Protein AF-A0A2N0B3L3-F1 (afdb_monomer)

InterPro domains:
  IPR001857 Large ribosomal subunit prote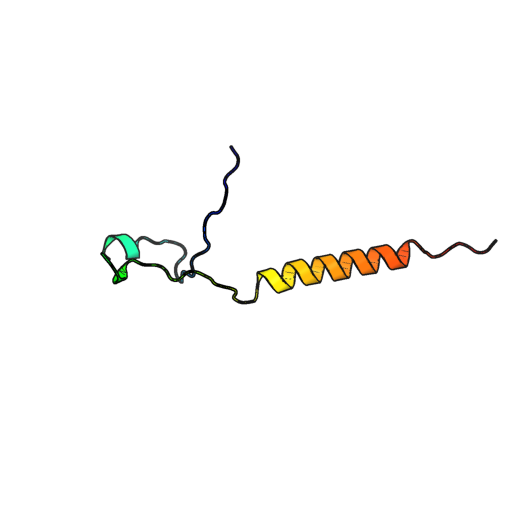in bL19 [PF01245] (2-31)
  IPR008991 Translation protein SH3-like domain superfamily [SSF50104] (2-35)
  IPR018257 Large ribosomal subunit protein bL1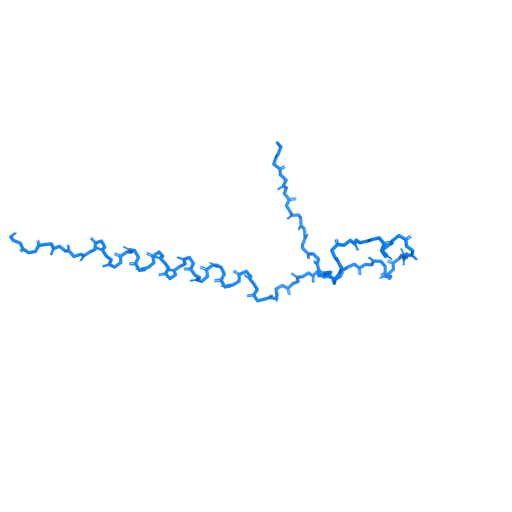9, conserved site [PS01015] (5-20)
  IPR038657 Large ribosomal subunit protein bL19 superfamily [G3DSA:2.30.30.790] (1-35)

pLDDT: mean 75.12, std 16.9, range [44.34, 96.25]

Structure (mmCIF, N/CA/C/O backbone):
data_AF-A0A2N0B3L3-F1
#
_entry.id   AF-A0A2N0B3L3-F1
#
loop_
_atom_site.group_PDB
_atom_site.id
_atom_site.type_symbol
_atom_site.label_atom_id
_atom_site.label_alt_id
_atom_site.label_comp_id
_atom_site.label_asym_id
_atom_site.label_entity_id
_atom_site.label_seq_id
_atom_site.pdbx_PDB_ins_code
_atom_site.Cartn_x
_atom_site.Cartn_y
_atom_site.Cartn_z
_atom_site.occupancy
_atom_site.B_iso_or_equiv
_atom_site.auth_seq_id
_atom_site.auth_comp_id
_atom_site.auth_asym_id
_atom_site.auth_atom_id
_atom_site.pdbx_PDB_model_num
ATOM 1 N N . ALA A 1 1 ? 8.767 13.757 -14.990 1.00 80.69 1 ALA A N 1
ATOM 2 C CA . ALA A 1 1 ? 9.416 13.059 -13.859 1.00 80.69 1 ALA A CA 1
ATOM 3 C C . ALA A 1 1 ? 9.156 11.560 -13.981 1.00 80.69 1 ALA A C 1
ATOM 5 O O . ALA A 1 1 ? 8.023 11.187 -14.265 1.00 80.69 1 ALA A O 1
ATOM 6 N N . LYS A 1 2 ? 10.180 10.713 -13.822 1.00 87.81 2 LYS A N 1
ATOM 7 C CA . LYS A 1 2 ? 10.046 9.247 -13.845 1.00 87.81 2 LYS A CA 1
ATOM 8 C C . LYS A 1 2 ? 9.792 8.759 -12.417 1.00 87.81 2 LYS A C 1
ATOM 10 O O . LYS A 1 2 ? 10.480 9.201 -11.504 1.00 87.81 2 LYS A O 1
ATOM 15 N N . ILE A 1 3 ? 8.797 7.896 -12.223 1.00 88.56 3 ILE A N 1
ATOM 16 C CA . ILE A 1 3 ? 8.464 7.328 -10.910 1.00 88.56 3 ILE A CA 1
ATOM 17 C C . ILE A 1 3 ? 8.913 5.874 -10.899 1.00 88.56 3 ILE A C 1
ATOM 19 O O . ILE A 1 3 ? 8.511 5.091 -11.760 1.00 88.56 3 ILE A O 1
ATOM 23 N N . GLU A 1 4 ? 9.733 5.518 -9.918 1.00 89.56 4 GLU A N 1
ATOM 24 C CA . GLU A 1 4 ? 10.217 4.156 -9.730 1.00 89.56 4 GLU A CA 1
ATOM 25 C C . GLU A 1 4 ? 9.444 3.467 -8.610 1.00 89.56 4 GLU A C 1
ATOM 27 O O . GLU A 1 4 ? 9.223 4.014 -7.527 1.00 89.56 4 GLU A O 1
ATOM 32 N N . LEU A 1 5 ? 8.992 2.247 -8.885 1.00 85.00 5 LEU A N 1
ATOM 33 C CA . LEU A 1 5 ? 8.207 1.473 -7.942 1.00 85.00 5 LEU A CA 1
ATOM 34 C C . LEU A 1 5 ? 9.129 0.626 -7.070 1.00 85.00 5 LEU A C 1
ATOM 36 O O . LEU A 1 5 ? 9.638 -0.397 -7.514 1.00 85.00 5 LEU A O 1
ATOM 40 N N . ILE A 1 6 ? 9.278 1.020 -5.807 1.00 88.62 6 ILE A N 1
ATOM 41 C CA . ILE A 1 6 ? 10.157 0.314 -4.869 1.00 88.62 6 ILE A CA 1
ATOM 42 C C . ILE A 1 6 ? 9.540 -1.028 -4.444 1.00 88.62 6 ILE A C 1
ATOM 44 O O . ILE A 1 6 ? 10.224 -2.049 -4.444 1.00 88.62 6 ILE A O 1
ATOM 48 N N . ARG A 1 7 ? 8.245 -1.062 -4.076 1.00 86.19 7 ARG A N 1
ATOM 49 C CA . ARG A 1 7 ? 7.555 -2.286 -3.612 1.00 86.19 7 ARG A CA 1
ATOM 50 C C . ARG A 1 7 ? 6.071 -2.303 -3.965 1.00 86.19 7 ARG A C 1
ATOM 52 O O . ARG A 1 7 ? 5.409 -1.269 -3.965 1.00 86.19 7 ARG A O 1
ATOM 59 N N . LYS A 1 8 ? 5.530 -3.505 -4.195 1.00 87.62 8 LYS A N 1
ATOM 60 C CA . LYS A 1 8 ? 4.092 -3.754 -4.398 1.00 87.62 8 LYS A CA 1
ATOM 61 C C . LYS A 1 8 ? 3.480 -4.353 -3.132 1.00 87.62 8 LYS A C 1
ATOM 63 O O . LYS A 1 8 ? 3.957 -5.373 -2.642 1.00 87.62 8 LYS A O 1
ATOM 68 N N . GLY A 1 9 ? 2.412 -3.747 -2.617 1.00 89.50 9 GLY A N 1
ATOM 69 C CA . GLY A 1 9 ? 1.639 -4.252 -1.476 1.00 89.50 9 GLY A CA 1
ATOM 70 C C . GLY A 1 9 ? 0.296 -4.846 -1.905 1.00 89.50 9 GLY A C 1
ATOM 71 O O . GLY A 1 9 ? -0.319 -4.363 -2.853 1.00 89.50 9 GLY A O 1
ATOM 72 N N . LYS A 1 10 ? -0.184 -5.882 -1.206 1.00 88.50 10 LYS A N 1
ATOM 73 C CA . LYS A 1 10 ? -1.532 -6.432 -1.416 1.00 88.50 10 LYS A CA 1
ATOM 74 C C . LYS A 1 10 ? -2.540 -5.666 -0.564 1.00 88.50 10 LYS A C 1
ATOM 76 O O . LYS A 1 10 ? -2.532 -5.783 0.660 1.00 88.50 10 LYS A O 1
ATOM 81 N N . VAL A 1 11 ? -3.444 -4.939 -1.212 1.00 91.25 11 VAL A N 1
ATOM 82 C CA . VAL A 1 11 ? -4.519 -4.181 -0.555 1.00 91.25 11 VAL A CA 1
ATOM 83 C C . VAL A 1 11 ? -5.886 -4.637 -1.053 1.00 91.25 11 VAL A C 1
ATOM 85 O O . VAL A 1 11 ? -6.017 -5.123 -2.173 1.00 91.25 11 VAL A O 1
ATOM 88 N N . ARG A 1 12 ? -6.905 -4.527 -0.194 1.00 90.50 12 ARG A N 1
ATOM 89 C CA . ARG A 1 12 ? -8.295 -4.893 -0.530 1.00 90.50 12 ARG A CA 1
ATOM 90 C C . ARG A 1 12 ? -9.127 -3.702 -0.998 1.00 90.50 12 ARG A C 1
ATOM 92 O O . ARG A 1 12 ? -10.030 -3.873 -1.802 1.00 90.50 12 ARG A O 1
ATOM 99 N N . ARG A 1 13 ? -8.853 -2.510 -0.460 1.00 93.19 13 ARG A N 1
ATOM 100 C CA . 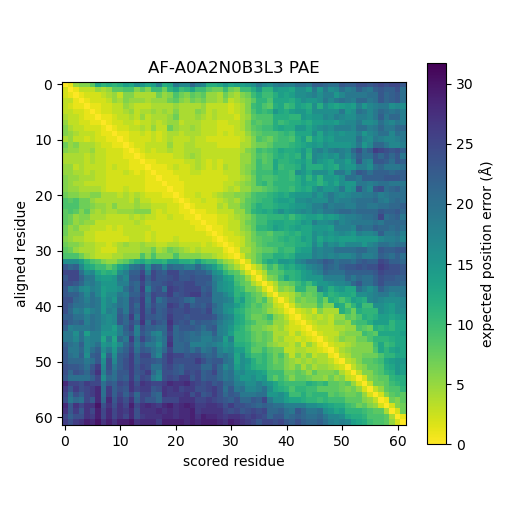ARG A 1 13 ? -9.587 -1.276 -0.769 1.00 93.19 13 ARG A CA 1
ATOM 101 C C . ARG A 1 13 ? -8.707 -0.378 -1.632 1.00 93.19 13 ARG A C 1
ATOM 103 O O . ARG A 1 13 ? -7.514 -0.277 -1.360 1.00 93.19 13 ARG A O 1
ATOM 110 N N . ALA A 1 14 ? -9.300 0.300 -2.614 1.00 93.88 14 ALA A N 1
ATOM 111 C CA . ALA A 1 14 ? -8.592 1.277 -3.447 1.00 93.88 14 ALA A CA 1
ATOM 112 C C . ALA A 1 14 ? -8.147 2.506 -2.634 1.00 93.88 14 ALA A C 1
ATOM 114 O O . ALA A 1 14 ? -7.034 2.998 -2.787 1.00 93.88 14 ALA A O 1
ATOM 115 N N . LYS A 1 15 ? -9.009 2.973 -1.720 1.00 95.44 15 LYS A N 1
ATOM 116 C CA . LYS A 1 15 ? -8.697 4.062 -0.788 1.00 95.44 15 LYS A CA 1
ATOM 117 C C . LYS A 1 15 ? -8.172 3.487 0.529 1.00 95.44 15 LYS A C 1
ATOM 119 O O . LYS A 1 15 ? -8.862 2.710 1.192 1.00 95.44 15 LYS A O 1
ATOM 124 N N . LEU A 1 16 ? -6.970 3.902 0.932 1.00 93.56 16 LEU A N 1
ATOM 125 C CA . LEU A 1 16 ? -6.272 3.397 2.123 1.00 93.56 16 LEU A CA 1
ATOM 126 C C . LEU A 1 16 ? -6.514 4.233 3.392 1.00 93.56 16 LEU A C 1
ATOM 128 O O . LEU A 1 16 ? -5.702 4.218 4.311 1.00 93.56 16 LEU A O 1
ATOM 132 N N . TYR A 1 17 ? -7.639 4.949 3.486 1.00 96.25 17 TYR A N 1
ATOM 133 C CA . TYR A 1 17 ? -7.949 5.768 4.668 1.00 96.25 17 TYR A CA 1
ATOM 134 C C . TYR A 1 17 ? -8.085 4.954 5.956 1.00 96.25 17 TYR A C 1
ATOM 136 O O . TYR A 1 17 ? -7.854 5.488 7.034 1.00 96.25 17 TYR A O 1
ATOM 144 N N . TYR A 1 18 ? -8.374 3.655 5.845 1.00 93.31 18 TYR A N 1
ATOM 145 C CA . TYR A 1 18 ? -8.410 2.742 6.988 1.00 93.31 18 TYR A CA 1
ATOM 146 C C . TYR A 1 18 ? -7.052 2.605 7.693 1.00 93.31 18 TYR A C 1
ATOM 148 O O . TYR A 1 18 ? -7.009 2.196 8.845 1.00 93.31 18 TYR A O 1
ATOM 156 N N . LEU A 1 19 ? -5.942 2.944 7.025 1.00 93.31 19 LEU A N 1
ATOM 157 C CA . LEU A 1 19 ? -4.623 2.951 7.655 1.00 93.31 19 LEU A CA 1
ATOM 158 C C . LEU A 1 19 ? -4.441 4.133 8.610 1.00 93.31 19 LEU A C 1
ATOM 160 O O . LEU A 1 19 ? -3.585 4.054 9.478 1.00 93.31 19 LEU A O 1
ATOM 164 N N . ARG A 1 20 ? -5.240 5.205 8.493 1.00 94.94 20 ARG A N 1
ATOM 165 C CA . ARG A 1 20 ? -5.108 6.396 9.353 1.00 94.94 20 ARG A CA 1
ATOM 166 C C . ARG A 1 20 ? -5.429 6.108 10.816 1.00 94.94 20 ARG A C 1
ATOM 168 O O . ARG A 1 20 ? -4.886 6.766 11.689 1.00 94.94 20 ARG A O 1
ATOM 175 N N . SER A 1 21 ? -6.306 5.142 11.076 1.00 95.50 21 SER A N 1
ATOM 176 C CA . SER A 1 21 ? -6.688 4.728 12.428 1.00 95.50 21 SER A CA 1
ATOM 177 C C . SER A 1 21 ? -5.852 3.561 12.963 1.00 95.50 21 SER A C 1
ATOM 179 O O . SER A 1 21 ? -6.097 3.103 14.074 1.00 95.50 21 SER A O 1
ATOM 181 N N . LEU A 1 22 ? -4.908 3.026 12.178 1.00 94.62 22 LEU A N 1
ATOM 182 C CA . LEU A 1 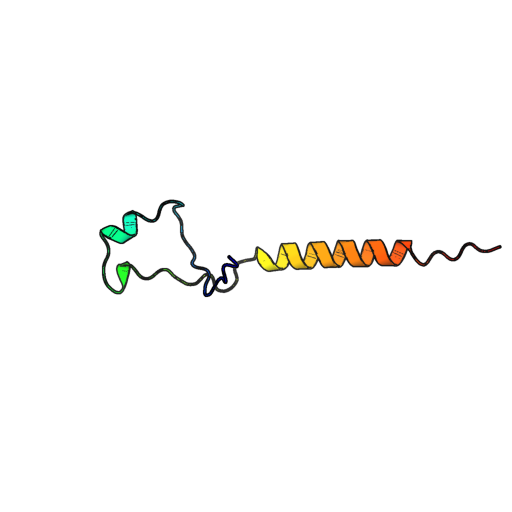22 ? -4.082 1.879 12.556 1.00 94.62 22 LEU A CA 1
ATOM 183 C C . LEU A 1 22 ? -2.643 2.330 12.809 1.00 94.62 22 LEU A C 1
ATOM 185 O O . LEU A 1 22 ? -2.102 3.147 12.071 1.00 94.62 22 LEU A O 1
ATOM 189 N N . ALA A 1 23 ? -1.995 1.739 13.812 1.00 93.69 23 ALA A N 1
ATOM 190 C CA . ALA A 1 23 ? -0.605 2.030 14.151 1.00 93.69 23 ALA A CA 1
ATOM 191 C C . ALA A 1 23 ? 0.229 0.752 14.337 1.00 93.69 23 ALA A C 1
ATOM 193 O O . ALA A 1 23 ? -0.287 -0.349 14.555 1.00 93.69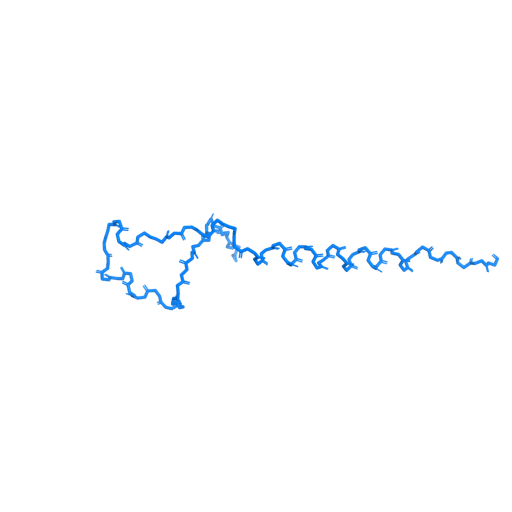 23 ALA A O 1
ATOM 194 N N . GLY A 1 24 ? 1.550 0.901 14.223 1.00 94.38 24 GLY A N 1
ATOM 195 C CA . GLY A 1 24 ? 2.516 -0.172 14.451 1.00 94.38 24 GLY A CA 1
ATOM 196 C C . GLY A 1 24 ? 2.341 -1.361 13.502 1.00 94.38 24 GLY A C 1
ATOM 197 O O . GLY A 1 24 ? 2.222 -1.209 12.285 1.00 94.38 24 GLY A O 1
ATOM 198 N N . LYS A 1 25 ? 2.331 -2.577 14.062 1.00 92.00 25 LYS A N 1
ATOM 199 C CA . LYS A 1 25 ? 2.233 -3.825 13.285 1.00 92.00 25 LYS A CA 1
ATOM 200 C C . LYS A 1 25 ? 0.918 -3.930 12.501 1.00 92.00 25 LYS A C 1
ATOM 202 O O . LYS A 1 25 ? 0.911 -4.539 11.435 1.00 92.00 25 LYS A O 1
ATOM 207 N N . ALA A 1 26 ? -0.161 -3.315 12.992 1.00 89.94 26 ALA A N 1
ATOM 208 C CA . ALA A 1 26 ? -1.485 -3.381 12.373 1.00 89.94 26 ALA A CA 1
ATOM 209 C C . ALA A 1 26 ? -1.584 -2.574 11.066 1.00 89.94 26 ALA A C 1
ATOM 211 O O . ALA A 1 26 ? -2.340 -2.943 10.171 1.00 89.94 26 ALA A O 1
ATOM 212 N N . ALA A 1 27 ? -0.793 -1.506 10.927 1.00 93.56 27 ALA A N 1
ATOM 213 C CA . ALA A 1 27 ? -0.751 -0.698 9.708 1.00 93.56 27 ALA A CA 1
ATOM 214 C C . ALA A 1 27 ? 0.130 -1.313 8.601 1.00 93.56 27 ALA A C 1
ATOM 216 O O . ALA A 1 27 ? 0.120 -0.842 7.462 1.00 93.56 27 ALA A O 1
ATOM 217 N N . ARG A 1 28 ? 0.911 -2.364 8.904 1.00 91.06 28 ARG A N 1
ATOM 218 C CA . ARG A 1 28 ? 1.864 -2.948 7.953 1.00 91.06 28 ARG A CA 1
ATOM 219 C C . ARG A 1 28 ? 1.133 -3.730 6.856 1.00 91.06 28 ARG A C 1
ATOM 221 O O . ARG A 1 28 ? 0.506 -4.758 7.105 1.00 91.06 28 ARG A O 1
ATOM 228 N N . ILE A 1 29 ? 1.281 -3.273 5.614 1.00 90.44 29 ILE A N 1
ATOM 229 C CA . ILE A 1 29 ? 0.740 -3.947 4.429 1.00 90.44 29 ILE A CA 1
ATOM 230 C C . ILE A 1 29 ? 1.663 -5.105 4.044 1.00 90.44 29 ILE A C 1
ATOM 232 O O . ILE A 1 29 ? 2.881 -4.950 3.968 1.00 90.44 29 ILE A O 1
ATOM 236 N N . LYS A 1 30 ? 1.078 -6.276 3.775 1.00 87.62 30 LYS A N 1
ATOM 237 C CA . LYS A 1 30 ? 1.825 -7.427 3.260 1.00 87.62 30 LYS A CA 1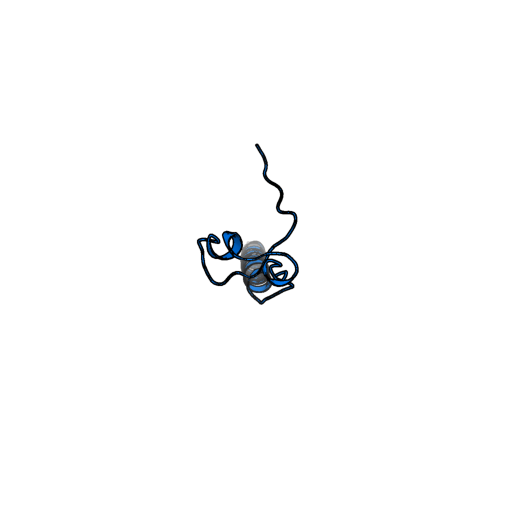
ATOM 238 C C . LYS A 1 30 ? 2.291 -7.147 1.835 1.00 87.62 30 LYS A C 1
ATOM 240 O O . LYS A 1 30 ? 1.497 -6.748 0.980 1.00 87.62 30 LYS A O 1
ATOM 245 N N . GLU A 1 31 ? 3.567 -7.399 1.578 1.00 87.50 31 GLU A N 1
ATOM 246 C CA . GLU A 1 31 ? 4.116 -7.335 0.229 1.00 87.50 31 GLU A CA 1
ATOM 247 C C . GLU A 1 31 ? 3.429 -8.365 -0.665 1.00 87.50 31 GLU A C 1
ATOM 249 O O . GLU A 1 31 ? 3.181 -9.511 -0.275 1.00 87.50 31 GLU A O 1
ATOM 254 N N . LEU A 1 32 ? 3.115 -7.948 -1.885 1.00 79.94 32 LEU A N 1
ATOM 255 C CA . LEU A 1 32 ? 2.596 -8.827 -2.913 1.00 79.94 32 LEU A CA 1
ATOM 256 C C . LEU A 1 32 ? 3.774 -9.587 -3.533 1.00 79.94 32 LEU A C 1
ATOM 258 O O . LEU A 1 32 ? 4.204 -9.300 -4.648 1.00 79.94 32 LEU A O 1
ATOM 262 N N . LYS A 1 33 ? 4.307 -10.563 -2.793 1.00 71.12 33 LYS A N 1
ATOM 263 C CA . LYS A 1 33 ? 5.240 -11.552 -3.336 1.00 71.12 33 LYS A CA 1
ATOM 264 C C . LYS A 1 33 ? 4.448 -12.498 -4.242 1.00 71.12 33 LYS A C 1
ATOM 266 O O . LYS A 1 33 ? 3.813 -13.425 -3.761 1.00 71.12 33 LYS A O 1
ATOM 271 N N . GLY A 1 34 ? 4.409 -12.182 -5.536 1.00 63.94 34 GLY A N 1
ATOM 272 C CA . GLY A 1 34 ? 4.053 -13.109 -6.615 1.00 63.94 34 GLY A CA 1
ATOM 273 C C . GLY A 1 34 ? 2.681 -13.781 -6.506 1.00 63.94 34 GLY A C 1
ATOM 274 O O . GLY A 1 34 ? 2.573 -14.941 -6.129 1.00 63.94 34 GLY A O 1
ATOM 275 N N . GLY A 1 35 ? 1.625 -13.084 -6.923 1.00 49.94 35 GLY A N 1
ATOM 276 C CA . GLY A 1 35 ? 0.298 -13.674 -7.109 1.00 49.94 35 GLY A CA 1
ATOM 277 C C . GLY A 1 35 ? -0.180 -13.579 -8.556 1.00 49.94 35 GLY A C 1
ATOM 278 O O . GLY A 1 35 ? -1.040 -12.758 -8.847 1.00 49.94 35 GLY A O 1
ATOM 279 N N . LYS A 1 36 ? 0.372 -14.419 -9.440 1.00 52.31 36 LYS A N 1
ATOM 280 C CA . LYS A 1 36 ? -0.192 -14.864 -10.738 1.00 52.31 36 LYS A CA 1
ATOM 281 C C . LYS A 1 36 ? -0.355 -13.856 -11.898 1.00 52.31 36 LYS A C 1
ATOM 283 O O . LYS A 1 36 ? -0.355 -14.307 -13.034 1.00 52.31 36 LYS A O 1
ATOM 288 N N . ALA A 1 37 ? -0.426 -12.543 -11.669 1.00 50.78 37 ALA A N 1
ATOM 289 C CA . ALA A 1 37 ? -0.769 -11.582 -12.737 1.00 50.78 37 ALA A CA 1
ATOM 290 C C . ALA A 1 37 ? 0.407 -11.084 -13.607 1.00 50.78 37 ALA A C 1
ATOM 292 O O . ALA A 1 37 ? 0.194 -10.691 -14.745 1.00 50.78 37 ALA A O 1
ATOM 293 N N . LEU A 1 38 ? 1.648 -11.089 -13.108 1.00 52.38 38 LEU A N 1
ATOM 294 C CA . LEU A 1 38 ? 2.805 -10.684 -13.931 1.00 52.38 38 LEU A CA 1
ATOM 295 C C . LEU A 1 38 ? 3.214 -11.797 -14.914 1.00 52.38 38 LEU A C 1
ATOM 297 O O . LEU A 1 38 ? 3.492 -11.526 -16.073 1.00 52.38 38 LEU A O 1
ATOM 301 N N . VAL A 1 39 ? 3.105 -13.062 -14.489 1.00 56.88 39 VAL A N 1
ATOM 302 C CA . VAL A 1 39 ? 3.441 -14.244 -15.308 1.00 56.88 39 VAL A CA 1
ATOM 303 C C . VAL A 1 39 ? 2.548 -14.365 -16.552 1.00 56.88 39 VAL A C 1
ATOM 305 O O . VAL A 1 39 ? 2.982 -14.904 -17.567 1.00 56.88 39 VAL A O 1
ATOM 308 N N . SER A 1 40 ? 1.303 -13.876 -16.496 1.00 53.03 40 SER A N 1
ATOM 309 C CA . SER A 1 40 ? 0.368 -13.949 -17.626 1.00 53.03 40 SER A CA 1
ATOM 310 C C . SER A 1 40 ? 0.670 -12.941 -18.732 1.00 53.03 40 SER A C 1
ATOM 312 O O . SER A 1 40 ? 0.476 -13.265 -19.901 1.00 53.03 40 SER A O 1
ATOM 314 N N . GLU A 1 41 ? 1.149 -11.748 -18.378 1.00 59.31 41 GLU A N 1
ATOM 315 C CA . GLU A 1 41 ? 1.448 -10.689 -19.349 1.00 59.31 41 GLU A CA 1
ATOM 316 C C . GLU A 1 41 ? 2.766 -10.969 -20.079 1.00 59.31 41 GLU A C 1
ATOM 318 O O . GLU A 1 41 ? 2.831 -10.846 -21.303 1.00 59.31 41 GLU A O 1
ATOM 323 N N . ASP A 1 42 ? 3.772 -11.463 -19.353 1.00 59.72 42 ASP A N 1
ATOM 324 C CA . ASP A 1 42 ? 5.057 -11.849 -19.942 1.00 59.72 42 ASP A CA 1
ATOM 325 C C . ASP A 1 42 ? 4.900 -13.063 -20.876 1.00 59.72 42 ASP A C 1
ATOM 327 O O . ASP A 1 42 ? 5.400 -13.058 -22.000 1.00 59.72 42 ASP A O 1
ATOM 331 N N . ARG A 1 43 ? 4.108 -14.074 -20.478 1.00 61.12 43 ARG A N 1
ATOM 332 C CA . ARG A 1 43 ? 3.825 -15.254 -21.319 1.00 61.12 43 ARG A CA 1
ATOM 333 C C . ARG A 1 43 ? 3.022 -14.901 -22.577 1.00 61.12 43 ARG A C 1
ATOM 335 O O . ARG A 1 43 ? 3.265 -15.479 -23.632 1.00 61.12 43 ARG A O 1
ATOM 342 N N . LYS A 1 44 ? 2.069 -13.963 -22.487 1.00 61.34 44 LYS A N 1
ATOM 343 C CA . LYS A 1 44 ? 1.279 -13.510 -23.647 1.00 61.34 44 LYS A CA 1
ATOM 344 C C . LYS A 1 44 ? 2.137 -12.785 -24.680 1.00 61.34 44 LYS A C 1
ATOM 346 O O . LYS A 1 44 ? 1.969 -13.051 -25.866 1.00 61.34 44 LYS A O 1
ATOM 351 N N . ARG A 1 45 ? 3.062 -11.924 -24.246 1.00 69.69 45 ARG A N 1
ATOM 352 C CA . ARG A 1 45 ? 4.004 -11.249 -25.154 1.00 69.69 45 ARG A CA 1
ATOM 353 C C . ARG A 1 45 ? 4.941 -12.237 -25.840 1.00 69.69 45 ARG A C 1
ATOM 355 O O . ARG A 1 45 ? 5.059 -12.192 -27.054 1.00 69.69 45 ARG A O 1
ATOM 362 N N . GLN A 1 46 ? 5.479 -13.208 -25.103 1.00 69.25 46 GLN A N 1
ATOM 363 C CA . GLN A 1 46 ? 6.351 -14.250 -25.666 1.00 69.25 46 GLN A CA 1
ATOM 364 C C . GLN A 1 46 ? 5.640 -15.130 -26.712 1.00 69.25 46 GLN A C 1
ATOM 366 O O . GLN A 1 46 ? 6.224 -15.495 -27.734 1.00 69.25 46 GLN A O 1
ATOM 371 N N . LEU A 1 47 ? 4.360 -15.452 -26.496 1.00 67.75 47 LEU A N 1
ATOM 372 C CA . LEU A 1 47 ? 3.544 -16.177 -27.480 1.00 67.75 47 LEU A CA 1
ATOM 373 C C . LEU A 1 47 ? 3.239 -15.327 -28.724 1.00 67.75 47 LEU A C 1
ATOM 375 O O . LEU A 1 47 ? 3.216 -15.848 -29.834 1.00 67.75 47 LEU A O 1
ATOM 379 N N . GLN A 1 48 ? 3.031 -14.019 -28.557 1.00 69.50 48 GLN A N 1
ATOM 380 C CA . GLN A 1 48 ? 2.823 -13.096 -29.677 1.00 69.50 48 GLN A CA 1
ATOM 381 C C . GLN A 1 48 ? 4.103 -12.871 -30.493 1.00 69.50 48 GLN A C 1
ATOM 383 O O . GLN A 1 48 ? 4.045 -12.853 -31.718 1.00 69.50 48 GLN A O 1
ATOM 388 N N . GLU A 1 49 ? 5.253 -12.759 -29.832 1.00 66.44 49 GLU A N 1
ATOM 389 C CA . GLU A 1 49 ? 6.564 -12.589 -30.469 1.00 66.44 49 GLU A CA 1
ATOM 390 C C . GLU A 1 49 ? 6.984 -13.843 -31.247 1.00 66.44 49 GLU A C 1
ATOM 392 O O . GLU A 1 49 ? 7.414 -13.747 -32.396 1.00 66.44 49 GLU A O 1
ATOM 397 N N . SER A 1 50 ? 6.779 -15.034 -30.679 1.00 60.97 50 SER A N 1
ATOM 398 C CA . SER A 1 50 ? 7.048 -16.302 -31.376 1.00 60.97 50 SER A CA 1
ATOM 399 C C . SER A 1 50 ? 6.092 -16.556 -32.549 1.00 60.97 50 SER A C 1
ATOM 401 O O . SER A 1 50 ? 6.528 -17.046 -33.590 1.00 60.97 50 SER A O 1
ATOM 403 N N . ALA A 1 51 ? 4.820 -16.153 -32.442 1.00 64.75 51 ALA A N 1
ATOM 404 C CA . ALA A 1 51 ? 3.867 -16.205 -33.555 1.00 64.75 51 ALA A CA 1
ATOM 405 C C . ALA A 1 51 ? 4.153 -15.168 -34.661 1.00 64.75 51 ALA A C 1
ATOM 407 O O . ALA A 1 51 ? 3.748 -15.362 -35.808 1.00 64.75 51 ALA A O 1
ATOM 408 N N . ALA A 1 52 ? 4.834 -14.065 -34.337 1.00 58.75 52 ALA A N 1
ATOM 409 C CA . ALA A 1 52 ? 5.315 -13.099 -35.321 1.00 58.75 52 ALA A CA 1
ATOM 410 C C . ALA A 1 52 ? 6.587 -13.598 -36.030 1.00 5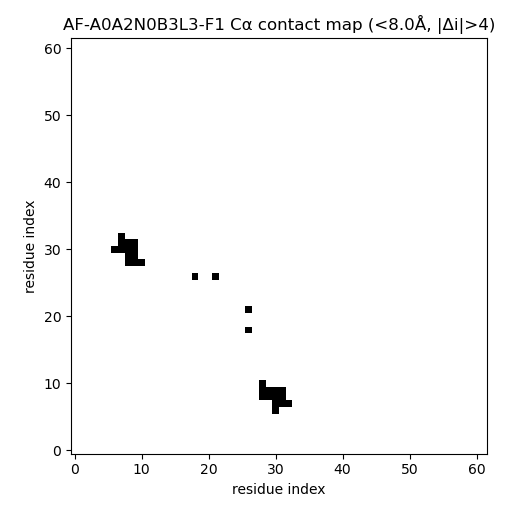8.75 52 ALA A C 1
ATOM 412 O O . ALA A 1 52 ? 6.722 -13.412 -37.237 1.00 58.75 52 ALA A O 1
ATOM 413 N N . ALA A 1 53 ? 7.477 -14.296 -35.314 1.00 58.75 53 ALA A N 1
ATOM 414 C CA . ALA A 1 53 ? 8.703 -14.864 -35.876 1.00 58.75 53 ALA A CA 1
ATOM 415 C C . ALA A 1 53 ? 8.437 -15.985 -36.898 1.00 58.75 53 ALA A C 1
ATOM 417 O O . ALA A 1 53 ? 9.079 -16.025 -37.944 1.00 58.75 53 ALA A O 1
ATOM 418 N N . THR A 1 54 ? 7.452 -16.859 -36.662 1.00 60.03 54 THR A N 1
ATOM 419 C CA . THR A 1 54 ? 7.110 -17.943 -37.607 1.00 60.03 54 THR A CA 1
ATOM 420 C C . THR A 1 54 ? 6.458 -17.452 -38.902 1.00 60.03 54 THR A C 1
ATOM 422 O O . THR A 1 54 ? 6.500 -18.158 -39.905 1.00 60.03 54 THR A O 1
ATOM 425 N N . LYS A 1 55 ? 5.908 -16.230 -38.925 1.00 56.88 55 LYS A N 1
ATOM 426 C CA . LYS A 1 55 ? 5.363 -15.604 -40.143 1.00 56.88 55 LYS A CA 1
ATOM 427 C C . LYS A 1 55 ? 6.430 -14.966 -41.039 1.00 56.88 55 LYS A C 1
ATOM 429 O O . LYS A 1 55 ? 6.154 -14.740 -42.210 1.00 56.88 55 LYS A O 1
ATOM 434 N N . ALA A 1 56 ? 7.628 -14.692 -40.520 1.00 53.66 56 ALA A N 1
ATOM 435 C CA . ALA A 1 56 ? 8.706 -14.048 -41.274 1.00 53.66 56 ALA A CA 1
ATOM 436 C C . ALA A 1 56 ? 9.575 -15.033 -42.084 1.00 53.66 56 ALA A C 1
ATOM 438 O O . ALA A 1 56 ? 10.263 -14.612 -43.008 1.00 53.66 56 ALA A O 1
ATOM 439 N N . THR A 1 57 ? 9.528 -16.336 -41.783 1.00 54.69 57 THR A N 1
ATOM 440 C CA . THR A 1 57 ? 10.400 -17.354 -42.408 1.00 54.69 57 THR A CA 1
ATOM 441 C C . THR A 1 57 ? 9.683 -18.204 -43.462 1.00 54.69 57 THR A C 1
ATOM 443 O O . THR A 1 57 ? 9.992 -19.379 -43.616 1.00 54.69 57 THR A O 1
ATOM 446 N N . THR A 1 58 ? 8.724 -17.647 -44.206 1.00 59.09 58 THR A N 1
ATOM 447 C CA . THR A 1 58 ? 8.295 -1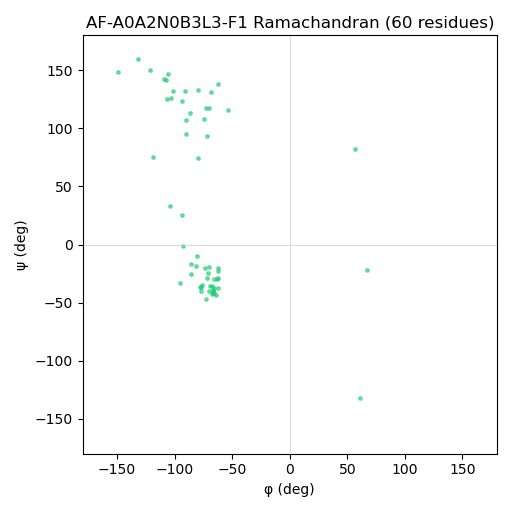8.289 -45.462 1.00 59.09 58 THR A CA 1
ATOM 448 C C . THR A 1 58 ? 9.168 -17.720 -46.578 1.00 59.09 58 THR A C 1
ATOM 450 O O . THR A 1 58 ? 8.864 -16.623 -47.048 1.00 59.09 58 THR A O 1
ATOM 453 N N . PRO A 1 59 ? 10.277 -18.368 -46.989 1.00 55.09 59 PRO A N 1
ATOM 454 C CA . PRO A 1 59 ? 10.930 -17.961 -48.215 1.00 55.09 59 PRO A CA 1
ATOM 455 C C . PRO A 1 59 ? 9.987 -18.374 -49.344 1.00 55.09 59 PRO A C 1
ATOM 457 O O . PRO A 1 59 ? 9.636 -19.546 -49.488 1.00 55.09 59 PRO A O 1
ATOM 460 N N . ALA A 1 60 ? 9.504 -17.382 -50.085 1.00 48.03 60 ALA A N 1
ATOM 461 C CA . ALA A 1 60 ? 8.869 -17.604 -51.366 1.00 48.03 60 ALA A CA 1
ATOM 462 C C . ALA A 1 60 ? 9.849 -18.415 -52.226 1.00 48.03 60 ALA A C 1
ATOM 464 O O . ALA A 1 60 ? 10.967 -17.972 -52.480 1.00 48.03 60 ALA A O 1
ATOM 465 N N . ALA A 1 61 ? 9.448 -19.636 -52.565 1.00 50.19 61 ALA A N 1
ATOM 466 C CA . ALA A 1 61 ? 10.098 -20.430 -53.585 1.00 50.19 61 ALA A CA 1
ATOM 467 C C . ALA A 1 61 ? 9.709 -19.836 -54.941 1.00 50.19 61 ALA A C 1
ATOM 469 O O . ALA A 1 61 ? 8.557 -19.967 -55.352 1.00 50.19 61 ALA A O 1
ATOM 470 N N . GLU A 1 62 ? 10.667 -19.182 -55.588 1.00 44.34 62 GLU A N 1
ATOM 471 C CA . GLU A 1 62 ? 10.751 -19.008 -57.039 1.00 44.34 62 G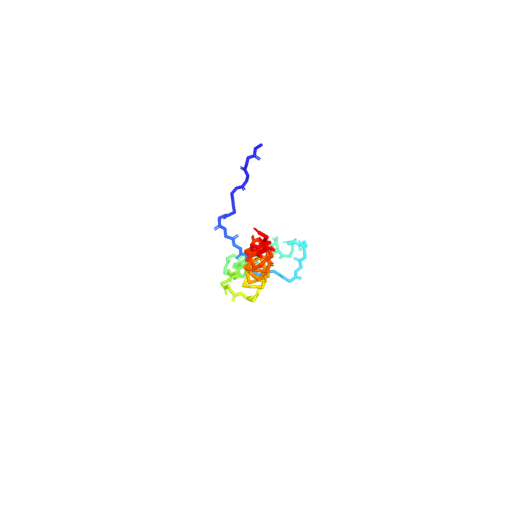LU A CA 1
ATOM 472 C C . GLU A 1 62 ? 12.230 -18.956 -57.437 1.00 44.34 62 GLU A C 1
ATOM 474 O O . GLU A 1 62 ? 13.014 -18.305 -56.703 1.00 44.34 62 GLU A O 1
#

Mean predicted aligned error: 12.57 Å

Foldseek 3Di:
DDDDDPFAFDDDDPDPVVLVPDDDPRSDTHTPPDDPDVVVVVVVVVVVVVVVVVVVPPDPDD

Radius of gyration: 21.71 Å; Cα contacts (8 Å, |Δi|>4): 15; chains: 1; bounding box: 20×34×72 Å

Secondary structure (DSSP, 8-state):
--------B--S-SS-GGGGG--GGGGPPPB----SHHHHHHHHHHHHHHHHHHHH------

Solvent-accessible surface area (backbone atoms only — not comparable to full-atom values): 4280 Å² total; per-residue (Å²): 136,89,84,81,84,88,79,58,65,60,74,94,59,95,71,67,68,75,45,78,84,39,62,74,80,75,47,60,68,52,67,54,79,77,80,73,63,67,65,53,55,57,52,50,51,55,53,51,53,53,61,52,55,67,68,69,70,67,77,80,90,125

Organism: NCBI:txid2023197

Nearest PDB structures (foldseek):
  6wu9-assembly1_Q  TM=8.306E-01  e=1.841E-02  Enterococcus faecalis OG1RF
  8v9k-assembly1_R  TM=8.982E-01  e=6.136E-02  Mycolicibacterium smegmatis MC2 155
  5jte-assembly1_BP  TM=8.103E-01  e=7.133E-02  Escherichia coli
  6ot3-assembly1_P  TM=8.012E-01  e=1.120E-01  Escherichia coli
  8c90-assembly1_P  TM=8.365E-01  e=1.759E-01  Escherichia coli

Sequence (62 aa):
AKIELIRKGKVRRAKLYYLRSLAGKAARIKELKGGKALVSEDRKRQLQESAAATKATTPAAE